Protein AF-A0A550GEM1-F1 (afdb_monomer)

Foldseek 3Di:
DVVVVVVVVVLVVVLVVLLVVLVVLLVVLVVDDDDPVSVVSPVVSVVSNVVSVVVVVVVVVVVVVVVVVVVVVVPPD

Secondary structure (DSSP, 8-state):
-HHHHHHHHHHHHHHHHHHHHHHHHHHHHHTSPSSHHHHHHHHHHHHHHHHHHHHHHHHHHHHHHHHHHHHHHHH--

pLDDT: mean 91.64, std 7.69, range [60.12, 98.25]

Nearest PDB structures (foldseek):
  3k6c-ass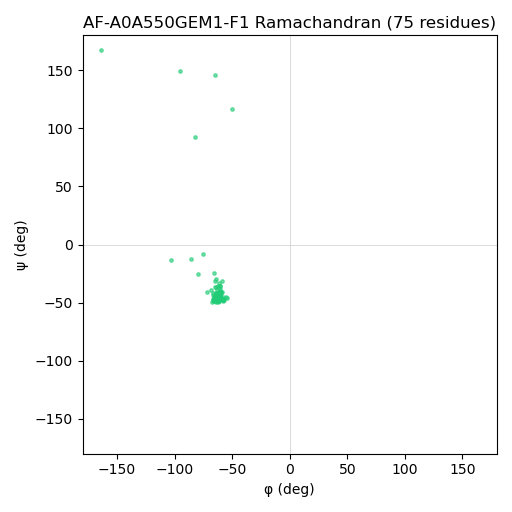embly1_A  TM=4.360E-01  e=9.284E+00  Nitrosomonas europaea

Solvent-accessible surface area (backbone atoms only — not comparable to full-atom values): 4110 Å² total; per-residue (Å²): 115,68,66,63,52,51,51,52,50,52,52,51,51,50,42,53,54,37,47,50,51,16,50,52,33,38,54,56,26,69,76,45,70,95,44,74,67,29,54,48,35,40,50,53,15,49,51,43,37,49,54,41,53,50,52,50,53,53,50,53,53,52,53,52,53,52,52,54,51,54,55,50,64,73,67,66,123

Structure (mmCIF, N/CA/C/O backbone):
data_AF-A0A550GEM1-F1
#
_entry.id   AF-A0A550GEM1-F1
#
loop_
_atom_site.group_PDB
_atom_site.id
_atom_site.type_symbol
_atom_site.label_atom_id
_atom_site.label_alt_id
_atom_site.label_comp_id
_atom_site.label_asym_id
_atom_site.label_entity_id
_atom_site.label_seq_id
_atom_site.pdbx_PDB_ins_code
_atom_site.Cartn_x
_atom_site.Cartn_y
_atom_site.Cartn_z
_atom_site.occupancy
_atom_site.B_iso_or_equiv
_atom_site.auth_seq_id
_atom_site.auth_comp_id
_atom_site.auth_asym_id
_atom_site.auth_atom_id
_atom_site.pdbx_PDB_model_num
ATOM 1 N N . MET A 1 1 ? -4.719 -3.802 26.605 1.00 72.81 1 MET A N 1
ATOM 2 C CA . MET A 1 1 ? -4.963 -2.484 25.966 1.00 72.81 1 MET A CA 1
ATOM 3 C C . MET A 1 1 ? -3.709 -1.856 25.355 1.00 72.81 1 MET A C 1
ATOM 5 O O . MET A 1 1 ? -3.822 -1.315 24.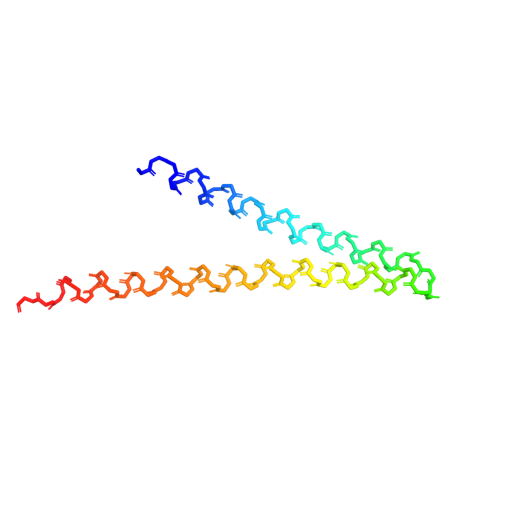266 1.00 72.81 1 MET A O 1
ATOM 9 N N . LEU A 1 2 ? -2.532 -1.922 25.996 1.00 88.00 2 LEU A N 1
ATOM 10 C CA . LEU A 1 2 ? -1.290 -1.341 25.453 1.00 88.00 2 LEU A CA 1
ATOM 11 C C . LEU A 1 2 ? -0.842 -1.977 24.121 1.00 88.00 2 LEU A C 1
ATOM 13 O O . LEU A 1 2 ? -0.634 -1.254 23.154 1.00 88.00 2 LEU A O 1
ATOM 17 N N . LEU A 1 3 ? -0.784 -3.313 24.045 1.00 89.81 3 LEU A N 1
ATOM 18 C CA . LEU A 1 3 ? -0.413 -4.045 22.822 1.00 89.81 3 LEU A CA 1
ATOM 19 C C . LEU A 1 3 ? -1.274 -3.664 21.609 1.00 89.81 3 LEU A C 1
ATOM 21 O O . LEU A 1 3 ? -0.731 -3.338 20.564 1.00 89.81 3 LEU A O 1
ATOM 25 N N . ALA A 1 4 ? -2.598 -3.598 21.777 1.00 83.62 4 ALA A N 1
ATOM 26 C CA . ALA A 1 4 ? -3.517 -3.209 20.703 1.00 83.62 4 ALA A CA 1
ATOM 27 C C . ALA A 1 4 ? -3.271 -1.777 20.185 1.00 83.62 4 ALA A C 1
ATOM 29 O O . ALA A 1 4 ? -3.450 -1.504 19.002 1.00 83.62 4 ALA A O 1
ATOM 30 N N . LYS A 1 5 ? -2.844 -0.852 21.057 1.00 85.81 5 LYS A N 1
ATOM 31 C CA . LYS A 1 5 ? -2.482 0.518 20.655 1.00 85.81 5 LYS A CA 1
ATOM 32 C C . LYS A 1 5 ? -1.161 0.551 19.884 1.00 85.81 5 LYS A C 1
ATOM 34 O O . LYS A 1 5 ? -1.065 1.268 18.894 1.00 85.81 5 LYS A O 1
ATOM 39 N N . ILE A 1 6 ? -0.170 -0.225 20.327 1.00 94.00 6 ILE A N 1
ATOM 40 C CA . ILE A 1 6 ? 1.125 -0.352 19.643 1.00 94.00 6 ILE A CA 1
ATOM 41 C C . ILE A 1 6 ? 0.924 -0.967 18.258 1.00 94.00 6 ILE A C 1
ATOM 43 O O . ILE A 1 6 ? 1.396 -0.410 17.273 1.00 94.00 6 ILE A O 1
ATOM 47 N N . GLU A 1 7 ? 0.173 -2.064 18.173 1.00 89.44 7 GLU A N 1
ATOM 48 C CA . GLU A 1 7 ? -0.167 -2.721 16.912 1.00 89.44 7 GLU A CA 1
ATOM 49 C C . GLU A 1 7 ? -0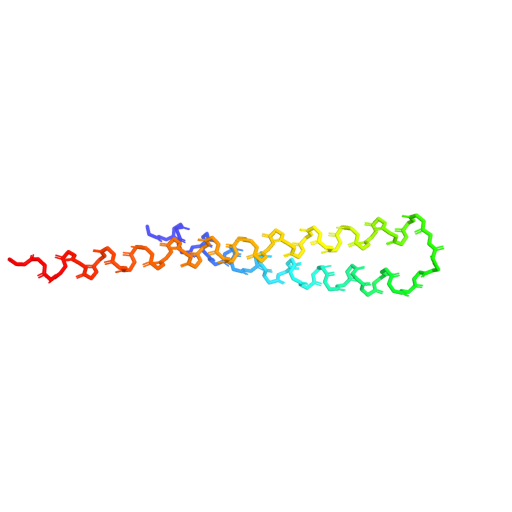.870 -1.755 15.956 1.00 89.44 7 GLU A C 1
ATOM 51 O O . GLU A 1 7 ? -0.449 -1.619 14.811 1.00 89.44 7 GLU A O 1
ATOM 56 N N . ALA A 1 8 ? -1.882 -1.019 16.429 1.00 88.88 8 ALA A N 1
ATOM 57 C CA . ALA A 1 8 ? -2.575 -0.027 15.610 1.00 88.88 8 ALA A CA 1
ATOM 58 C C . ALA A 1 8 ? -1.626 1.067 15.085 1.00 88.88 8 ALA A C 1
ATOM 60 O O . ALA A 1 8 ? -1.725 1.453 13.920 1.00 88.88 8 ALA A O 1
ATOM 61 N N . GLY A 1 9 ? -0.691 1.538 15.919 1.00 92.75 9 GLY A N 1
ATOM 62 C CA . GLY A 1 9 ? 0.332 2.507 15.521 1.00 92.75 9 GLY A CA 1
ATOM 63 C C . GLY A 1 9 ? 1.289 1.954 14.464 1.00 92.75 9 GLY A C 1
ATOM 64 O O . GLY A 1 9 ? 1.475 2.575 13.419 1.00 92.75 9 GLY A O 1
ATOM 65 N N . LEU A 1 10 ? 1.838 0.758 14.691 1.00 94.44 10 LEU A N 1
ATOM 66 C CA . LEU A 1 10 ? 2.721 0.080 13.738 1.00 94.44 10 LEU A CA 1
ATOM 67 C C . LEU A 1 10 ? 2.015 -0.189 12.404 1.00 94.44 10 LEU A C 1
ATOM 69 O O . LEU A 1 10 ? 2.599 0.050 11.352 1.00 94.44 10 LEU A O 1
ATOM 73 N N . TYR A 1 11 ? 0.746 -0.602 12.429 1.00 90.38 11 TYR A N 1
ATOM 74 C CA . TYR A 1 11 ? -0.052 -0.791 11.216 1.00 90.38 11 TYR A CA 1
ATOM 75 C C . TYR A 1 11 ? -0.312 0.516 10.466 1.00 90.38 11 TYR A C 1
ATOM 77 O O . TYR A 1 11 ? -0.346 0.514 9.236 1.00 90.38 11 TYR A O 1
ATOM 85 N N . ALA A 1 12 ? -0.517 1.630 11.173 1.00 92.44 12 ALA A N 1
ATOM 86 C CA . ALA A 1 12 ? -0.680 2.932 10.535 1.00 92.44 12 ALA A CA 1
ATOM 87 C C . ALA A 1 12 ? 0.615 3.365 9.833 1.00 92.44 12 ALA A C 1
ATOM 89 O O . ALA A 1 12 ? 0.574 3.749 8.666 1.00 92.44 12 ALA A O 1
ATOM 90 N N . ILE A 1 13 ? 1.761 3.220 10.507 1.00 96.00 13 ILE A N 1
ATOM 91 C CA . ILE A 1 13 ? 3.083 3.505 9.932 1.00 96.00 13 ILE A CA 1
ATOM 92 C C . ILE A 1 13 ? 3.348 2.601 8.723 1.00 96.00 13 ILE A C 1
ATOM 94 O O . ILE A 1 13 ? 3.728 3.092 7.664 1.00 96.00 13 ILE A O 1
ATOM 98 N N . TRP A 1 14 ? 3.084 1.298 8.843 1.00 94.88 14 TRP A N 1
ATOM 99 C CA . TRP A 1 14 ? 3.246 0.333 7.754 1.00 94.88 14 TRP A CA 1
ATOM 100 C C . TRP A 1 14 ? 2.456 0.749 6.506 1.00 94.88 14 TRP A C 1
ATOM 102 O O . TRP A 1 14 ? 3.017 0.767 5.413 1.00 94.88 14 TRP A O 1
ATOM 112 N N . LYS A 1 15 ? 1.191 1.171 6.663 1.00 92.75 15 LYS A N 1
ATOM 113 C CA . LYS A 1 15 ? 0.352 1.652 5.550 1.00 92.75 15 LYS A CA 1
ATOM 114 C C . LYS A 1 15 ? 0.957 2.876 4.860 1.00 92.75 15 LYS A C 1
ATOM 116 O O . LYS A 1 15 ? 0.990 2.914 3.636 1.00 92.75 15 LYS A O 1
ATOM 121 N N . LEU A 1 16 ? 1.447 3.853 5.626 1.00 96.38 16 LEU A N 1
ATOM 122 C CA . LEU A 1 16 ? 2.073 5.057 5.067 1.00 96.38 16 LEU A CA 1
ATOM 123 C C . LEU A 1 16 ? 3.345 4.716 4.283 1.00 96.38 16 LEU A C 1
ATOM 125 O O . LEU A 1 16 ? 3.478 5.129 3.135 1.00 96.38 16 LEU A O 1
ATOM 129 N N . LEU A 1 17 ? 4.224 3.896 4.866 1.00 96.94 17 LEU A N 1
ATOM 130 C CA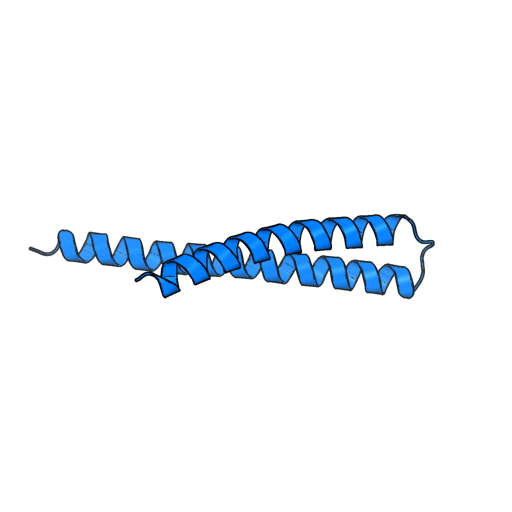 . LEU A 1 17 ? 5.465 3.467 4.217 1.00 96.94 17 LEU A CA 1
ATOM 131 C C . LEU A 1 17 ? 5.215 2.701 2.914 1.00 96.94 17 LEU A C 1
ATOM 133 O O . LEU A 1 17 ? 5.980 2.834 1.970 1.00 96.94 17 LEU A O 1
ATOM 137 N N . HIS A 1 18 ? 4.150 1.903 2.840 1.00 95.88 18 HIS A N 1
ATOM 138 C CA . HIS A 1 18 ? 3.850 1.123 1.637 1.00 95.88 18 HIS A CA 1
ATOM 139 C C . HIS A 1 18 ? 3.176 1.955 0.537 1.00 95.88 18 HIS A C 1
ATOM 141 O O . HIS A 1 18 ? 3.320 1.619 -0.635 1.00 95.88 18 HIS A O 1
ATOM 147 N N . ILE A 1 19 ? 2.474 3.043 0.882 1.00 97.44 19 ILE A N 1
ATOM 148 C CA . ILE A 1 19 ? 2.013 4.029 -0.112 1.00 97.44 19 ILE A CA 1
ATOM 149 C C . ILE A 1 19 ? 3.219 4.738 -0.728 1.00 97.44 19 ILE A C 1
ATOM 151 O O . ILE A 1 19 ? 3.310 4.823 -1.949 1.00 97.44 19 ILE A O 1
ATOM 155 N N . ASP A 1 20 ? 4.148 5.195 0.113 1.00 98.06 20 ASP A N 1
ATOM 156 C CA . ASP A 1 20 ? 5.377 5.861 -0.323 1.00 98.06 20 ASP A CA 1
ATOM 157 C C . ASP A 1 20 ? 6.242 4.931 -1.188 1.00 98.06 20 ASP A C 1
ATOM 159 O O . ASP A 1 20 ? 6.573 5.254 -2.324 1.00 98.06 20 ASP A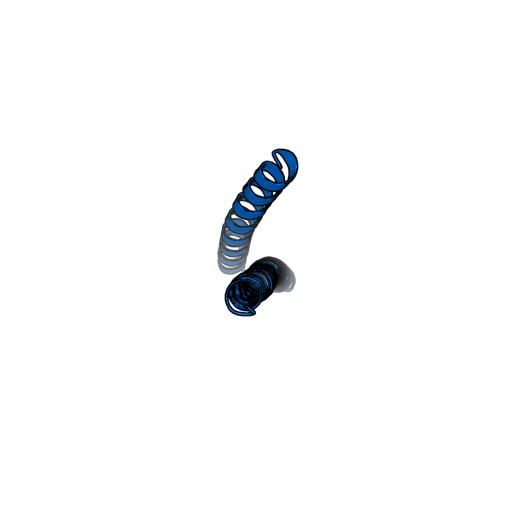 O 1
ATOM 163 N N . ALA A 1 21 ? 6.479 3.699 -0.728 1.00 97.88 21 ALA A N 1
ATOM 164 C CA . ALA A 1 21 ? 7.212 2.695 -1.496 1.00 97.88 21 ALA A CA 1
ATOM 165 C C . ALA A 1 21 ? 6.536 2.341 -2.833 1.00 97.88 21 ALA A C 1
ATOM 167 O O . ALA A 1 21 ? 7.226 2.099 -3.823 1.00 97.88 21 ALA A O 1
ATOM 168 N N . ALA A 1 22 ? 5.199 2.317 -2.893 1.00 98.25 22 ALA A N 1
ATOM 169 C CA . ALA A 1 22 ? 4.482 2.081 -4.144 1.00 98.25 22 ALA A CA 1
ATOM 170 C C . ALA A 1 22 ? 4.659 3.252 -5.121 1.00 98.25 22 ALA A C 1
ATOM 172 O O . ALA A 1 22 ? 4.835 3.031 -6.320 1.00 98.25 22 ALA A O 1
ATOM 173 N N . TYR A 1 23 ? 4.642 4.486 -4.614 1.00 98.06 23 TYR A N 1
ATOM 174 C CA . TYR A 1 23 ? 4.905 5.679 -5.410 1.00 98.06 23 TYR A CA 1
ATOM 175 C C . TYR A 1 23 ? 6.343 5.693 -5.945 1.00 98.06 23 TYR A C 1
ATOM 177 O O . TYR A 1 23 ? 6.546 5.861 -7.146 1.00 98.06 23 TYR A O 1
ATOM 185 N N . GLU A 1 24 ? 7.328 5.417 -5.094 1.00 98.12 24 GLU A N 1
ATOM 186 C CA . GLU A 1 24 ? 8.735 5.320 -5.492 1.00 98.12 24 GLU A CA 1
ATOM 187 C C . GLU A 1 24 ? 8.965 4.218 -6.536 1.00 98.12 24 GLU A C 1
ATOM 189 O O . GLU A 1 24 ? 9.618 4.449 -7.554 1.00 98.12 24 GLU A O 1
ATOM 194 N N . ALA A 1 25 ? 8.370 3.033 -6.357 1.00 97.50 25 ALA A N 1
ATOM 195 C CA . ALA A 1 25 ? 8.432 1.961 -7.352 1.00 97.50 25 ALA A CA 1
ATOM 196 C C . ALA A 1 25 ? 7.808 2.383 -8.694 1.00 97.50 25 ALA A C 1
ATOM 198 O O . ALA A 1 25 ? 8.358 2.093 -9.758 1.00 97.50 25 ALA A O 1
ATOM 199 N N . PHE A 1 26 ? 6.694 3.117 -8.671 1.00 97.88 26 PHE A N 1
ATOM 200 C CA . PHE A 1 26 ? 6.091 3.660 -9.885 1.00 97.88 26 PHE A CA 1
ATOM 201 C C . PHE A 1 26 ? 7.020 4.664 -10.588 1.00 97.88 26 PHE A C 1
ATOM 203 O O . PHE A 1 26 ? 7.239 4.551 -11.795 1.00 97.88 26 PHE A O 1
ATOM 210 N N . VAL A 1 27 ? 7.624 5.598 -9.845 1.00 98.06 27 VAL A N 1
ATOM 211 C CA . VAL A 1 27 ? 8.588 6.575 -10.381 1.00 98.06 27 VAL A CA 1
ATOM 212 C C . VAL A 1 27 ? 9.811 5.884 -10.984 1.00 98.06 27 VAL A C 1
ATOM 214 O O . VAL A 1 27 ? 10.234 6.238 -12.085 1.00 98.06 27 VAL A O 1
ATOM 217 N N . GLN A 1 28 ? 10.337 4.851 -10.326 1.00 96.75 28 GLN A N 1
ATOM 218 C CA . GLN A 1 28 ? 11.433 4.043 -10.864 1.00 96.75 28 GLN A CA 1
ATOM 219 C C . GLN A 1 28 ? 11.042 3.350 -12.172 1.00 96.75 28 GLN A C 1
ATOM 221 O O . GLN A 1 28 ? 11.826 3.341 -13.118 1.00 96.75 28 GLN A O 1
ATOM 226 N N . GLY A 1 29 ? 9.817 2.825 -12.265 1.00 96.88 29 GLY A N 1
ATOM 227 C CA . GLY A 1 29 ? 9.289 2.266 -13.507 1.00 96.88 29 GLY A CA 1
ATOM 228 C C . GLY A 1 29 ? 9.241 3.293 -14.644 1.00 96.88 29 GLY A C 1
ATOM 229 O O . GLY A 1 29 ? 9.629 2.972 -15.768 1.00 96.88 29 GLY A O 1
ATOM 230 N N . MET A 1 30 ? 8.849 4.542 -14.362 1.00 97.06 30 MET A N 1
ATOM 231 C CA . MET A 1 30 ? 8.794 5.615 -15.370 1.00 97.06 30 MET A CA 1
ATOM 232 C C . MET A 1 30 ? 10.165 5.983 -15.944 1.00 97.06 30 MET A C 1
ATOM 234 O O . MET A 1 30 ? 10.250 6.391 -17.099 1.00 97.06 30 MET A O 1
ATOM 238 N N . ALA A 1 31 ? 11.235 5.826 -15.163 1.00 96.69 31 ALA A N 1
ATOM 239 C CA . ALA A 1 31 ? 12.597 6.117 -15.605 1.00 96.69 31 ALA A CA 1
ATOM 240 C C . ALA A 1 31 ? 13.182 5.047 -16.552 1.00 96.69 31 ALA A C 1
ATOM 242 O O . ALA A 1 31 ? 14.264 5.242 -17.107 1.00 96.69 31 ALA A O 1
ATOM 243 N N . LEU A 1 32 ? 12.497 3.912 -16.735 1.00 95.75 32 LEU A N 1
ATOM 244 C CA . LEU A 1 32 ? 12.961 2.804 -17.568 1.00 95.75 32 LEU A CA 1
ATOM 245 C C . LEU A 1 32 ? 12.388 2.855 -18.985 1.00 95.75 32 LEU A C 1
ATOM 247 O O . LEU A 1 32 ? 11.241 3.237 -19.214 1.00 95.75 32 LEU A O 1
ATOM 251 N N . ASN A 1 33 ? 13.173 2.355 -19.942 1.00 96.56 33 ASN A N 1
ATOM 252 C CA . ASN A 1 33 ? 12.668 2.083 -21.283 1.00 96.56 33 ASN A CA 1
ATOM 253 C C . ASN A 1 33 ? 11.606 0.966 -21.249 1.00 96.56 33 ASN A C 1
ATOM 255 O O . ASN A 1 33 ? 11.757 0.003 -20.479 1.00 96.56 33 ASN A O 1
ATOM 259 N N . PRO A 1 34 ? 10.581 1.041 -22.122 1.00 96.81 34 PRO A N 1
ATOM 260 C CA . PRO A 1 34 ? 9.558 0.010 -22.242 1.00 96.81 34 PRO A CA 1
ATOM 261 C C . PRO A 1 34 ? 10.148 -1.390 -22.379 1.00 96.81 34 PRO A C 1
ATOM 263 O O . PRO A 1 34 ? 10.879 -1.695 -23.321 1.00 96.81 34 PRO A O 1
ATOM 266 N N . SER A 1 35 ? 9.861 -2.238 -21.394 1.00 96.56 35 SER A N 1
ATOM 267 C CA . SER A 1 35 ? 10.440 -3.575 -21.279 1.00 96.56 35 SER A CA 1
ATOM 268 C C . SER A 1 35 ? 9.645 -4.445 -20.304 1.00 96.56 35 SER A C 1
ATOM 270 O O . SER A 1 35 ? 8.838 -3.958 -19.509 1.00 96.56 35 SER A O 1
ATOM 272 N N . ALA A 1 36 ? 9.913 -5.753 -20.315 1.00 97.44 36 ALA A N 1
ATOM 273 C CA . ALA A 1 36 ? 9.352 -6.675 -19.326 1.00 97.44 36 ALA A CA 1
ATOM 274 C C . ALA A 1 36 ? 9.742 -6.300 -17.881 1.00 97.44 36 ALA A C 1
ATOM 276 O O . ALA A 1 36 ? 8.951 -6.502 -16.961 1.00 97.44 36 ALA A O 1
ATOM 277 N N . VAL A 1 37 ? 10.930 -5.711 -17.688 1.00 96.44 37 VAL A N 1
ATOM 278 C CA . VAL A 1 37 ? 11.412 -5.236 -16.381 1.00 96.44 37 VAL A CA 1
ATOM 279 C C . VAL A 1 37 ? 10.571 -4.061 -15.883 1.00 96.44 37 VAL A C 1
ATOM 281 O O . VAL A 1 37 ? 10.102 -4.095 -14.748 1.00 96.44 37 VAL A O 1
ATOM 284 N N . GLN A 1 38 ? 10.300 -3.067 -16.738 1.00 97.62 38 GLN A N 1
ATOM 285 C CA . GLN A 1 38 ? 9.413 -1.950 -16.395 1.00 97.62 38 GLN A CA 1
ATOM 286 C C . GLN A 1 38 ? 8.014 -2.449 -16.003 1.00 97.62 38 GLN A C 1
ATOM 288 O O . GLN A 1 38 ? 7.482 -2.056 -14.967 1.00 97.62 38 GLN A O 1
ATOM 293 N N . ASN A 1 39 ? 7.439 -3.361 -16.794 1.00 97.00 39 ASN A N 1
ATOM 294 C CA . ASN A 1 39 ? 6.122 -3.923 -16.492 1.00 97.00 39 ASN A CA 1
ATOM 295 C C . ASN A 1 39 ? 6.094 -4.650 -15.146 1.00 97.00 39 ASN A C 1
ATOM 297 O O . ASN A 1 39 ? 5.102 -4.548 -14.426 1.00 97.00 39 ASN A O 1
ATOM 301 N N . ARG A 1 40 ? 7.167 -5.364 -14.785 1.00 97.50 40 ARG A N 1
ATOM 302 C CA . ARG A 1 40 ? 7.252 -6.021 -13.479 1.00 97.50 40 ARG A CA 1
ATOM 303 C C . ARG A 1 40 ? 7.266 -5.006 -12.337 1.00 97.50 40 ARG A C 1
ATOM 305 O O . ARG A 1 40 ? 6.517 -5.178 -11.384 1.00 97.50 40 ARG A O 1
ATOM 312 N N . ILE A 1 41 ? 8.041 -3.933 -12.467 1.00 97.62 41 ILE A N 1
ATOM 313 C CA . ILE A 1 41 ? 8.107 -2.868 -11.457 1.00 97.62 41 ILE A CA 1
ATOM 314 C C . ILE A 1 41 ? 6.747 -2.180 -11.288 1.00 97.62 41 ILE A C 1
ATOM 316 O O . ILE A 1 41 ? 6.302 -1.970 -10.162 1.00 97.62 41 ILE A O 1
ATOM 320 N N . TYR A 1 42 ? 6.033 -1.902 -12.383 1.00 97.94 42 TYR A N 1
ATOM 321 C CA . TYR A 1 42 ? 4.672 -1.366 -12.301 1.00 97.94 42 TYR A CA 1
ATOM 322 C C . TYR A 1 42 ? 3.687 -2.329 -11.641 1.00 97.94 42 TYR A C 1
ATOM 324 O O . TYR A 1 42 ? 2.837 -1.888 -10.869 1.00 97.94 42 TYR A O 1
ATOM 332 N N . GLN A 1 43 ? 3.792 -3.632 -11.910 1.00 97.94 43 GLN A N 1
ATOM 333 C CA . GLN A 1 43 ? 2.972 -4.629 -11.221 1.00 97.94 43 GLN A CA 1
ATOM 334 C C . GLN A 1 43 ? 3.273 -4.655 -9.724 1.00 97.94 43 GLN A C 1
ATOM 336 O O . GLN A 1 43 ? 2.341 -4.697 -8.926 1.00 97.94 43 GLN A O 1
ATOM 341 N N . ASP A 1 44 ? 4.545 -4.596 -9.335 1.00 97.38 44 ASP A N 1
ATOM 342 C CA . ASP A 1 44 ? 4.943 -4.583 -7.929 1.00 97.38 44 ASP A CA 1
ATOM 343 C C . ASP A 1 44 ? 4.427 -3.311 -7.228 1.00 97.38 44 ASP A C 1
ATOM 345 O O . ASP A 1 44 ? 3.801 -3.413 -6.171 1.00 97.38 44 ASP A O 1
ATOM 349 N N . ALA A 1 45 ? 4.566 -2.137 -7.857 1.00 98.06 45 ALA A N 1
ATOM 350 C CA . ALA A 1 45 ? 4.004 -0.875 -7.368 1.00 98.06 45 ALA A CA 1
ATOM 351 C C . ALA A 1 45 ? 2.475 -0.945 -7.206 1.00 98.06 45 ALA A C 1
ATOM 353 O O . ALA A 1 45 ? 1.929 -0.578 -6.162 1.00 98.06 45 ALA A O 1
ATOM 354 N N . TRP A 1 46 ? 1.777 -1.468 -8.219 1.00 97.62 46 TRP A N 1
ATOM 355 C CA . TRP A 1 46 ? 0.326 -1.631 -8.196 1.00 97.62 46 TRP A CA 1
ATOM 356 C C . TRP A 1 46 ? -0.134 -2.586 -7.095 1.00 97.62 46 TRP A C 1
ATOM 358 O O . TRP A 1 46 ? -1.047 -2.259 -6.337 1.00 97.62 46 TRP A O 1
ATOM 368 N N . ASN A 1 47 ? 0.500 -3.753 -6.980 1.00 97.44 47 ASN A N 1
ATOM 369 C CA . ASN A 1 47 ? 0.153 -4.746 -5.970 1.00 97.44 47 ASN A CA 1
ATOM 370 C C . ASN A 1 47 ? 0.342 -4.168 -4.565 1.00 97.44 47 ASN A C 1
ATOM 372 O O . ASN A 1 47 ? -0.539 -4.316 -3.715 1.00 97.44 47 ASN A O 1
ATOM 376 N N . LEU A 1 48 ? 1.454 -3.464 -4.336 1.00 96.56 48 LEU A N 1
ATOM 377 C CA . LEU A 1 48 ? 1.745 -2.838 -3.052 1.00 96.56 48 LEU A CA 1
ATOM 378 C C . LEU A 1 48 ? 0.677 -1.800 -2.686 1.00 96.56 48 LEU A C 1
ATOM 380 O O . LEU A 1 48 ? 0.103 -1.861 -1.596 1.00 96.56 48 LEU A O 1
ATOM 384 N N . LEU A 1 49 ? 0.338 -0.911 -3.624 1.00 97.25 49 LEU A N 1
ATOM 385 C CA . LEU A 1 49 ? -0.709 0.090 -3.437 1.00 97.25 49 LEU A CA 1
ATOM 386 C C . LEU A 1 49 ? -2.074 -0.560 -3.171 1.00 97.25 49 LEU A C 1
ATOM 388 O O . LEU A 1 49 ? -2.776 -0.178 -2.231 1.00 97.25 49 LEU A O 1
ATOM 392 N N . PHE A 1 50 ? -2.443 -1.568 -3.964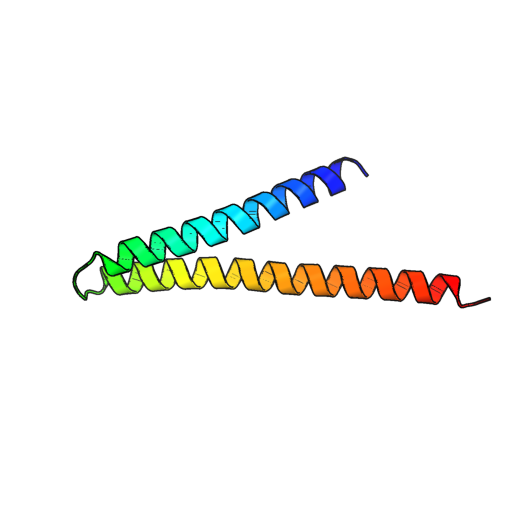 1.00 96.50 50 PHE A N 1
ATOM 393 C CA . PHE A 1 50 ? -3.711 -2.276 -3.833 1.00 96.50 50 PHE A CA 1
ATOM 394 C C . PHE A 1 50 ? -3.871 -2.897 -2.441 1.00 96.50 50 PHE A C 1
ATOM 396 O O . PHE A 1 50 ? -4.899 -2.688 -1.793 1.00 96.50 50 PHE A O 1
ATOM 403 N N . PHE A 1 51 ? -2.858 -3.611 -1.939 1.00 94.44 51 PHE A N 1
ATOM 404 C CA . PHE A 1 51 ? -2.933 -4.241 -0.619 1.00 94.44 51 PHE A CA 1
ATOM 405 C C . PHE A 1 51 ? -3.057 -3.221 0.514 1.00 94.44 51 PHE A C 1
ATOM 407 O O . PHE A 1 51 ? -3.785 -3.463 1.483 1.00 94.44 51 PHE A O 1
ATOM 414 N N . VAL A 1 52 ? -2.398 -2.067 0.406 1.00 96.38 52 VAL A N 1
ATOM 415 C CA . VAL A 1 52 ? -2.537 -1.009 1.412 1.00 96.38 52 VAL A CA 1
ATOM 416 C C . VAL A 1 52 ? -3.938 -0.417 1.399 1.00 96.38 52 VAL A C 1
ATOM 418 O O . VAL A 1 52 ? -4.575 -0.332 2.453 1.00 96.38 52 VAL A O 1
ATOM 421 N N . LEU A 1 53 ? -4.443 -0.045 0.222 1.00 95.88 53 LEU A N 1
ATOM 422 C CA . LEU A 1 53 ? -5.779 0.528 0.076 1.00 95.88 53 LEU A CA 1
ATOM 423 C C . LEU A 1 53 ? -6.857 -0.450 0.549 1.00 95.88 53 LEU A C 1
ATOM 425 O O . LEU A 1 53 ? -7.743 -0.071 1.317 1.00 95.88 53 LEU A O 1
ATOM 429 N N . PHE A 1 54 ? -6.736 -1.724 0.179 1.00 95.25 54 PHE A N 1
ATOM 430 C CA . PHE A 1 54 ? -7.629 -2.778 0.646 1.00 95.25 54 PHE A CA 1
ATOM 431 C C . PHE A 1 54 ? -7.632 -2.877 2.179 1.00 95.25 54 PHE A C 1
ATOM 433 O O . PHE A 1 54 ? -8.693 -2.848 2.806 1.00 95.25 54 PHE A O 1
ATOM 440 N N . ASN A 1 55 ? -6.456 -2.897 2.811 1.00 92.12 55 ASN A N 1
ATOM 441 C CA . ASN A 1 55 ? -6.343 -2.938 4.270 1.00 92.12 55 ASN A CA 1
ATOM 442 C C . ASN A 1 55 ? -6.881 -1.676 4.963 1.00 92.12 55 ASN A C 1
ATOM 444 O O . ASN A 1 55 ? -7.370 -1.749 6.095 1.00 92.12 55 ASN A O 1
ATOM 448 N N . ILE A 1 56 ? -6.794 -0.503 4.332 1.00 92.44 56 ILE A N 1
ATOM 449 C CA . ILE A 1 56 ? -7.423 0.726 4.837 1.00 92.44 56 ILE A CA 1
ATOM 450 C C . ILE A 1 56 ? -8.947 0.585 4.816 1.00 92.44 56 ILE A C 1
ATOM 452 O O . ILE A 1 56 ? -9.589 0.827 5.839 1.00 92.44 56 ILE A O 1
ATOM 456 N N . VAL A 1 57 ? -9.518 0.127 3.699 1.00 94.50 57 VAL A N 1
ATOM 457 C CA . VAL A 1 57 ? -10.967 -0.074 3.547 1.00 94.50 57 VAL A CA 1
ATOM 458 C C . VAL A 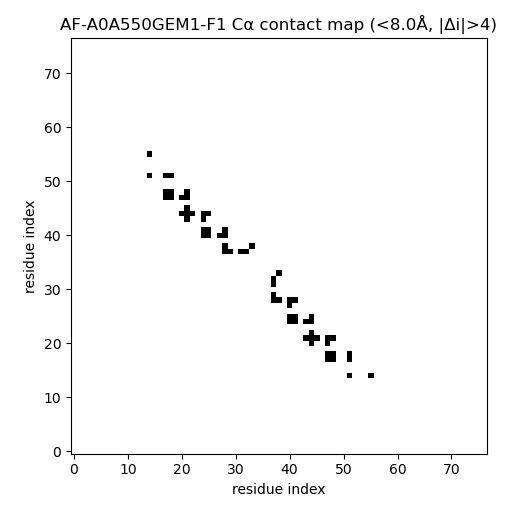1 57 ? -11.495 -1.107 4.545 1.00 94.50 57 VAL A C 1
ATOM 460 O O . VAL A 1 57 ? -12.490 -0.854 5.230 1.00 94.50 57 VAL A O 1
ATOM 463 N N . VAL A 1 58 ? -10.818 -2.252 4.681 1.00 93.00 58 VAL A N 1
ATOM 464 C CA . VAL A 1 58 ? -11.195 -3.301 5.641 1.00 93.00 58 VAL A CA 1
ATOM 465 C C . VAL A 1 58 ? -11.161 -2.765 7.073 1.00 93.00 58 VAL A C 1
ATOM 467 O O . VAL A 1 58 ? -12.137 -2.931 7.810 1.00 93.00 58 VAL A O 1
ATOM 470 N N . ALA A 1 59 ? -10.092 -2.058 7.455 1.00 88.69 59 ALA A N 1
ATOM 471 C CA . ALA A 1 59 ? -9.977 -1.463 8.785 1.00 88.69 59 ALA A CA 1
ATOM 472 C C . ALA A 1 59 ? -11.097 -0.444 9.056 1.00 88.69 59 ALA A C 1
ATOM 474 O O . ALA A 1 59 ? -11.754 -0.516 10.095 1.00 88.69 59 ALA A O 1
ATOM 475 N N . ALA A 1 60 ? -11.380 0.457 8.110 1.00 89.38 60 ALA A N 1
ATOM 476 C CA . ALA A 1 60 ? -12.461 1.434 8.237 1.00 89.38 60 ALA A CA 1
ATOM 477 C C . ALA A 1 60 ? -13.831 0.756 8.406 1.00 89.38 60 ALA A C 1
ATOM 479 O O . ALA A 1 60 ? -14.637 1.157 9.251 1.00 89.38 60 ALA A O 1
ATOM 480 N N . ARG A 1 61 ? -14.091 -0.322 7.654 1.00 91.69 61 ARG A N 1
ATOM 481 C CA . ARG A 1 61 ? -15.354 -1.064 7.736 1.00 91.69 61 ARG A CA 1
ATOM 482 C C . ARG A 1 61 ? -15.531 -1.774 9.075 1.00 91.69 61 ARG A C 1
ATOM 484 O O . ARG A 1 61 ? -16.641 -1.772 9.608 1.00 91.69 61 ARG A O 1
ATOM 491 N N . ILE A 1 62 ? -14.475 -2.387 9.608 1.00 88.19 62 ILE A N 1
ATOM 492 C CA . ILE A 1 62 ? -14.515 -3.056 10.915 1.00 88.19 62 ILE A CA 1
ATOM 493 C C . ILE A 1 62 ? -14.750 -2.024 12.020 1.00 88.19 62 ILE A C 1
ATOM 495 O O . ILE A 1 62 ? -15.676 -2.193 12.812 1.00 88.19 62 ILE A O 1
ATOM 499 N N . THR A 1 63 ? -14.000 -0.920 12.021 1.00 85.75 63 THR A N 1
ATOM 500 C CA . THR A 1 63 ? -14.170 0.167 12.997 1.00 85.75 63 THR A CA 1
ATOM 501 C C . THR A 1 63 ? -15.587 0.739 12.963 1.00 85.75 63 THR A C 1
ATOM 503 O O . THR A 1 63 ? -16.218 0.871 14.011 1.00 85.75 63 THR A O 1
ATOM 506 N N . GLY A 1 64 ? -16.144 0.987 11.771 1.00 80.69 64 GLY A N 1
ATOM 507 C CA . GLY A 1 64 ? -17.521 1.466 11.621 1.00 80.69 64 GLY A CA 1
ATOM 508 C C . GLY A 1 64 ? -18.572 0.489 12.162 1.00 80.69 64 GLY A C 1
ATOM 509 O O . GLY A 1 64 ? -19.514 0.907 12.834 1.00 80.69 64 GLY A O 1
ATOM 510 N N . LYS A 1 65 ? -18.402 -0.824 11.935 1.00 84.00 65 LYS A N 1
ATOM 511 C CA . LYS A 1 65 ? -19.292 -1.858 12.499 1.00 84.00 65 LYS A CA 1
ATOM 512 C C . LYS A 1 65 ? -19.226 -1.897 14.026 1.00 84.00 65 LYS A C 1
ATOM 514 O O . LYS A 1 65 ? -20.263 -2.029 14.675 1.00 84.00 65 LYS A O 1
ATOM 519 N N . THR A 1 66 ? -18.028 -1.783 14.592 1.00 83.44 66 THR A N 1
ATOM 520 C CA . THR A 1 66 ? -17.823 -1.770 16.045 1.00 83.44 66 THR A CA 1
ATOM 521 C C . THR A 1 66 ? -18.456 -0.533 16.679 1.00 83.44 66 THR A C 1
ATOM 523 O O . THR A 1 66 ? -19.196 -0.665 17.652 1.00 83.44 66 THR A O 1
ATOM 526 N N . ALA A 1 67 ? -18.262 0.648 16.084 1.00 73.81 67 ALA A N 1
ATOM 527 C CA . ALA A 1 67 ? -18.881 1.891 16.542 1.00 73.81 67 ALA A CA 1
ATOM 528 C C . ALA A 1 67 ? -20.418 1.828 16.485 1.00 73.81 67 ALA A C 1
ATOM 530 O O . ALA A 1 67 ? -21.093 2.138 17.465 1.00 73.81 67 ALA A O 1
ATOM 531 N N . ALA A 1 68 ? -20.984 1.341 15.375 1.00 78.50 68 ALA A N 1
ATOM 532 C CA . ALA A 1 68 ? -22.432 1.186 15.227 1.00 78.50 68 ALA A CA 1
ATOM 533 C C . ALA A 1 68 ? -23.035 0.195 16.241 1.00 78.50 68 ALA A C 1
ATOM 535 O O . ALA A 1 68 ? -24.149 0.401 16.726 1.00 78.50 68 ALA A O 1
ATOM 536 N N . ARG A 1 69 ? -22.309 -0.880 16.581 1.00 84.38 69 ARG A N 1
ATOM 537 C CA . ARG A 1 69 ? -22.732 -1.839 17.612 1.00 84.38 69 ARG A CA 1
ATOM 538 C C . ARG A 1 69 ? -22.753 -1.198 19.000 1.00 84.38 69 ARG A C 1
ATOM 540 O O . ARG A 1 69 ? -23.732 -1.389 19.713 1.00 84.38 69 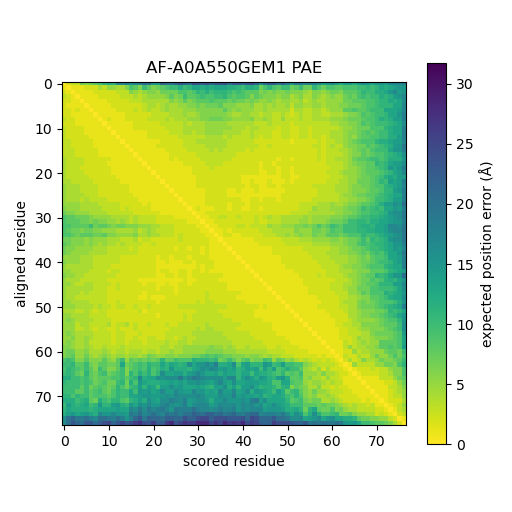ARG A O 1
ATOM 547 N N . ALA A 1 70 ? -21.726 -0.420 19.343 1.00 81.19 70 ALA A N 1
ATOM 548 C 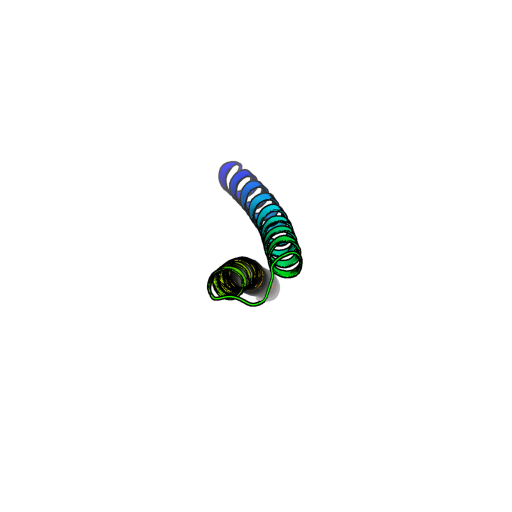CA . ALA A 1 70 ? -21.636 0.276 20.625 1.00 81.19 70 ALA A CA 1
ATOM 549 C C . ALA A 1 70 ? -22.789 1.278 20.825 1.00 81.19 70 ALA A C 1
ATOM 551 O O . ALA A 1 70 ? -23.422 1.281 21.878 1.00 81.19 70 ALA A O 1
ATOM 552 N N . ILE A 1 71 ? -23.129 2.054 19.788 1.00 80.00 71 ILE A N 1
ATOM 553 C CA . ILE A 1 71 ? -24.262 2.997 19.822 1.00 80.00 71 ILE A CA 1
ATOM 554 C C . ILE A 1 71 ? -25.594 2.259 20.024 1.00 80.00 71 ILE A C 1
ATOM 556 O O . ILE A 1 71 ? -26.447 2.695 20.794 1.00 80.00 71 ILE A O 1
ATOM 560 N N . ARG A 1 72 ? -25.788 1.115 19.357 1.00 85.81 72 ARG A N 1
ATOM 561 C CA . ARG A 1 72 ? -27.026 0.335 19.492 1.00 85.81 72 ARG A CA 1
ATOM 562 C C . ARG A 1 72 ? -27.210 -0.210 20.909 1.00 85.81 72 ARG A C 1
ATOM 564 O O . ARG A 1 72 ? -28.317 -0.133 21.424 1.00 85.81 72 ARG A O 1
ATOM 571 N N . SER A 1 73 ? -26.144 -0.706 21.542 1.00 83.44 73 SER A N 1
ATOM 572 C CA . SER A 1 73 ? -26.204 -1.204 22.925 1.00 83.44 73 SER A CA 1
ATOM 573 C C . SER A 1 73 ? -26.493 -0.120 23.965 1.00 83.44 73 SER A C 1
ATOM 575 O O . SER A 1 73 ? -27.009 -0.435 25.026 1.00 83.44 73 SER A O 1
ATOM 577 N N . THR A 1 74 ? -26.179 1.146 23.678 1.00 82.25 74 THR A N 1
ATOM 578 C CA . THR A 1 74 ? -26.486 2.275 24.576 1.00 82.25 74 THR A CA 1
ATOM 579 C C . THR A 1 74 ? -27.891 2.847 24.385 1.00 82.25 74 THR A C 1
ATOM 581 O O . THR A 1 74 ? -28.323 3.668 25.183 1.00 82.25 74 THR A O 1
ATOM 584 N N . LEU A 1 75 ? -28.586 2.472 23.307 1.00 80.44 75 LEU A N 1
ATOM 585 C CA . LEU A 1 75 ? -29.939 2.946 22.989 1.00 80.44 75 LEU A CA 1
ATOM 586 C C . LEU A 1 75 ? -31.024 1.905 23.300 1.00 80.44 75 LEU A C 1
ATOM 588 O O . LEU A 1 75 ? -32.201 2.250 23.308 1.00 80.44 75 LEU A O 1
ATOM 592 N N . SER A 1 76 ? -30.646 0.646 23.539 1.00 70.94 76 SER A N 1
ATOM 593 C CA . SER A 1 76 ? -31.541 -0.390 24.054 1.00 70.94 76 SER A CA 1
ATOM 594 C C . SER A 1 76 ? -31.642 -0.268 25.577 1.00 70.94 76 SER A C 1
ATOM 596 O O . SER A 1 76 ? -30.794 -0.812 26.286 1.00 70.94 76 SER A O 1
ATOM 598 N N . TRP A 1 77 ? -32.644 0.472 26.048 1.00 60.12 77 TRP A N 1
ATOM 599 C CA . TRP A 1 77 ? -33.112 0.476 27.436 1.00 60.12 77 TRP A CA 1
ATOM 600 C C . TRP A 1 77 ? -34.379 -0.368 27.531 1.00 60.12 77 TRP A C 1
ATOM 602 O O . TRP A 1 77 ? -35.208 -0.255 26.597 1.00 60.12 77 TRP A O 1
#

Mean predicted aligned error: 5.55 Å

Sequence (77 aa):
MLLAKIEAGLYAIWKLLHIDAAYEAFVQGMALNPSAVQNRIYQDAWNLLFFVLFNIVVAARITGKTAARAIRSTLSW

Radius of gyration: 18.57 Å; Cα contacts (8 Å, |Δi|>4): 32; chains: 1; bounding box: 46×13×50 Å